Protein AF-A0A084DMP2-F1 (afdb_monomer_lite)

Foldseek 3Di:
DDDDLVNLLVVLLVVLCVVVVHDSPDPDPVSSVSSLVRSCVSCVVVVHDHDPVSVVVVPD

Structure (mmCIF, N/CA/C/O backbone):
data_AF-A0A084DMP2-F1
#
_entry.id   AF-A0A084DMP2-F1
#
loop_
_atom_site.group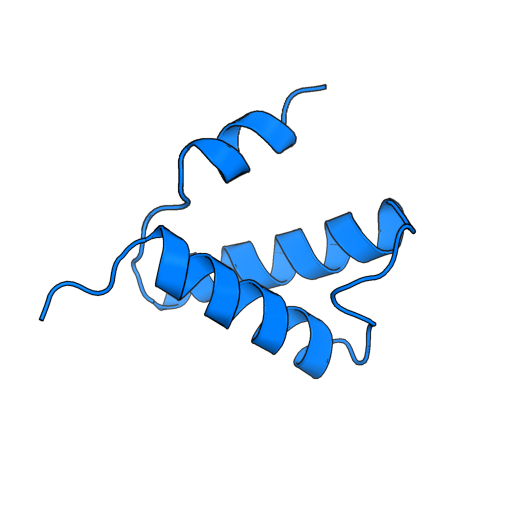_PDB
_atom_site.id
_atom_site.type_symbol
_atom_site.label_atom_id
_atom_site.label_alt_id
_atom_site.label_comp_id
_atom_site.label_asym_id
_atom_site.label_entity_id
_atom_site.label_seq_id
_atom_site.pdbx_PDB_ins_code
_atom_site.Cartn_x
_atom_site.Cartn_y
_atom_site.Cartn_z
_atom_site.occupancy
_atom_site.B_iso_or_equiv
_atom_site.auth_seq_id
_atom_site.auth_comp_id
_atom_site.auth_asym_id
_atom_site.auth_atom_id
_atom_site.pdbx_PDB_model_num
ATOM 1 N N . MET A 1 1 ? -5.663 8.774 16.702 1.00 46.66 1 MET A N 1
ATOM 2 C CA . MET A 1 1 ? -4.787 9.161 15.583 1.00 46.66 1 MET A CA 1
ATOM 3 C C . MET A 1 1 ? -5.371 8.491 14.363 1.00 46.66 1 MET A C 1
ATOM 5 O O . MET A 1 1 ? -5.442 7.271 14.360 1.00 46.66 1 MET A O 1
A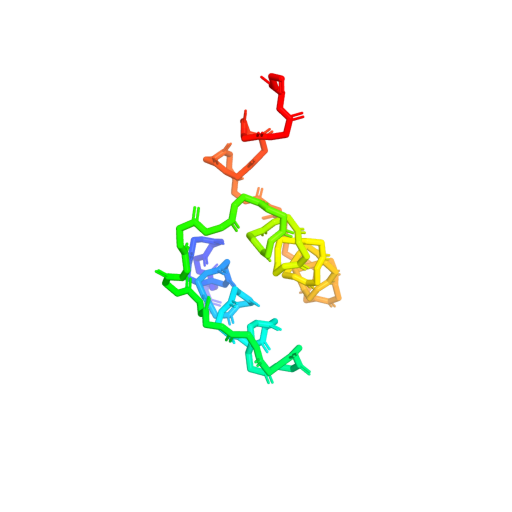TOM 9 N N . SER A 1 2 ? -5.932 9.267 13.439 1.00 60.12 2 SER A N 1
ATOM 10 C CA . SER A 1 2 ? -6.359 8.733 12.146 1.00 60.12 2 SER A CA 1
ATOM 11 C C . SER A 1 2 ? -5.112 8.702 11.280 1.00 60.12 2 SER A C 1
ATOM 13 O O . SER A 1 2 ? -4.512 9.754 11.095 1.00 60.12 2 SER A O 1
ATOM 15 N N . ILE A 1 3 ? -4.683 7.520 10.852 1.00 65.75 3 ILE A N 1
ATOM 16 C CA . ILE A 1 3 ? -3.644 7.407 9.828 1.00 65.75 3 ILE A CA 1
ATOM 17 C C . ILE A 1 3 ? -4.269 7.954 8.544 1.00 65.75 3 ILE A C 1
ATOM 19 O O . ILE A 1 3 ? -5.375 7.540 8.172 1.00 65.75 3 ILE A O 1
ATOM 23 N N . ASP A 1 4 ? -3.621 8.930 7.916 1.00 84.38 4 ASP A N 1
ATOM 24 C CA . ASP A 1 4 ? -4.081 9.453 6.637 1.00 84.38 4 ASP A CA 1
ATOM 25 C C . ASP A 1 4 ? -3.916 8.358 5.580 1.00 84.38 4 ASP A C 1
ATOM 27 O O . ASP A 1 4 ? -2.857 7.755 5.441 1.00 84.38 4 ASP A O 1
ATOM 31 N N . ARG A 1 5 ? -4.976 8.075 4.817 1.00 85.50 5 ARG A N 1
ATOM 32 C CA . ARG A 1 5 ? -4.969 7.029 3.773 1.00 85.50 5 ARG A CA 1
ATOM 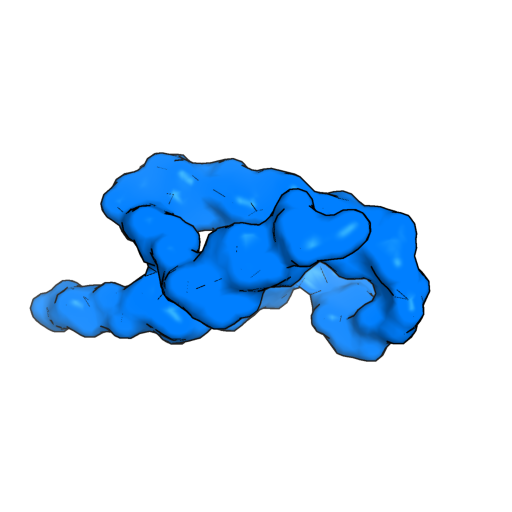33 C C . ARG A 1 5 ? -3.854 7.220 2.736 1.00 85.50 5 ARG A C 1
ATOM 35 O O . ARG A 1 5 ? -3.421 6.255 2.119 1.00 85.50 5 ARG A O 1
ATOM 42 N N . GLU A 1 6 ? -3.428 8.464 2.527 1.00 85.12 6 GLU A N 1
ATOM 43 C CA . GLU A 1 6 ? -2.302 8.816 1.657 1.00 85.12 6 GLU A CA 1
ATOM 44 C C . GLU A 1 6 ? -0.956 8.482 2.301 1.00 85.12 6 GLU A C 1
ATOM 46 O O . GLU A 1 6 ? -0.075 7.986 1.609 1.00 85.12 6 GLU A O 1
ATOM 51 N N . GLU A 1 7 ? -0.815 8.686 3.612 1.00 88.94 7 GLU A N 1
ATOM 52 C CA . GLU A 1 7 ? 0.378 8.299 4.370 1.00 88.94 7 GLU A CA 1
ATOM 53 C C . GLU A 1 7 ? 0.523 6.775 4.388 1.00 88.94 7 GLU A C 1
ATOM 55 O O . GLU A 1 7 ? 1.551 6.257 3.962 1.00 88.94 7 GLU A O 1
ATOM 60 N N . ALA A 1 8 ? -0.561 6.061 4.711 1.00 90.81 8 ALA A N 1
ATOM 61 C CA . ALA A 1 8 ? -0.591 4.602 4.653 1.00 90.81 8 ALA A CA 1
ATOM 62 C C . ALA A 1 8 ? -0.254 4.067 3.253 1.00 90.81 8 ALA A C 1
ATOM 64 O O . ALA A 1 8 ? 0.451 3.076 3.122 1.00 90.81 8 ALA A O 1
ATOM 65 N N . TRP A 1 9 ? -0.723 4.725 2.189 1.00 90.69 9 TRP A N 1
ATOM 66 C CA . TRP A 1 9 ? -0.370 4.311 0.833 1.00 90.69 9 TRP A CA 1
ATOM 67 C C . TRP A 1 9 ? 1.120 4.489 0.537 1.00 90.69 9 TRP A C 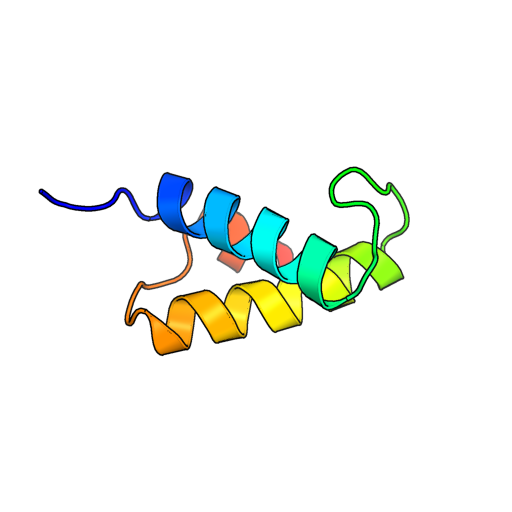1
ATOM 69 O O . TRP A 1 9 ? 1.721 3.604 -0.058 1.00 90.69 9 TRP A O 1
ATOM 79 N N . GLN A 1 10 ? 1.722 5.608 0.949 1.00 90.50 10 GLN A N 1
ATOM 80 C CA . GLN A 1 10 ? 3.162 5.825 0.783 1.00 90.50 10 GLN A CA 1
ATOM 81 C C . GLN A 1 10 ? 3.969 4.783 1.566 1.00 90.50 10 GLN A C 1
ATOM 83 O O . GLN A 1 10 ? 4.921 4.222 1.030 1.00 90.50 10 GLN A O 1
ATOM 88 N N . GLU A 1 11 ? 3.561 4.476 2.799 1.00 91.88 11 GLU A N 1
ATOM 89 C CA . GLU A 1 11 ? 4.190 3.426 3.603 1.00 91.88 11 GLU A CA 1
ATOM 90 C C . GLU A 1 11 ? 4.059 2.051 2.938 1.00 91.88 11 GLU A C 1
ATOM 92 O O . GLU A 1 11 ? 5.065 1.379 2.733 1.00 91.88 11 GLU A O 1
ATOM 97 N N . ALA A 1 12 ? 2.848 1.662 2.527 1.00 92.81 12 ALA A N 1
ATOM 98 C CA . ALA A 1 12 ? 2.599 0.396 1.842 1.00 92.81 12 ALA A CA 1
ATOM 99 C C . ALA A 1 12 ? 3.371 0.291 0.520 1.00 92.81 12 ALA A C 1
ATOM 101 O O . ALA A 1 12 ? 3.859 -0.778 0.180 1.00 92.81 12 ALA A O 1
ATOM 102 N N . TRP A 1 13 ? 3.509 1.393 -0.219 1.00 92.19 13 TRP A N 1
ATOM 103 C CA . TRP A 1 13 ? 4.270 1.447 -1.466 1.00 92.19 13 TRP A CA 1
ATOM 104 C C . TRP A 1 13 ? 5.760 1.188 -1.251 1.00 92.19 13 TRP A C 1
ATOM 106 O O . TRP A 1 13 ? 6.370 0.394 -1.968 1.00 92.19 13 TRP A O 1
ATOM 116 N N . HIS A 1 14 ? 6.349 1.851 -0.256 1.00 92.62 14 HIS A N 1
ATOM 117 C CA . HIS A 1 14 ? 7.749 1.648 0.099 1.00 92.62 14 HIS A CA 1
ATOM 118 C C . HIS A 1 14 ? 7.991 0.231 0.630 1.00 92.62 14 HIS A C 1
ATOM 120 O O . HIS A 1 14 ? 8.914 -0.431 0.161 1.00 92.62 14 HIS A O 1
ATOM 126 N N . ASP A 1 15 ? 7.132 -0.256 1.527 1.00 93.50 15 ASP A N 1
ATOM 127 C CA . ASP A 1 15 ? 7.244 -1.599 2.104 1.00 93.50 15 ASP A CA 1
ATOM 128 C C . ASP A 1 15 ? 7.079 -2.689 1.031 1.00 93.50 15 ASP A C 1
ATOM 130 O O . ASP A 1 15 ? 7.880 -3.617 0.961 1.00 93.50 15 ASP A O 1
ATOM 134 N N . ALA A 1 16 ? 6.131 -2.519 0.103 1.00 93.25 16 ALA A N 1
ATOM 135 C CA . ALA A 1 16 ? 5.959 -3.384 -1.061 1.00 93.25 16 ALA A CA 1
ATOM 136 C C . ALA A 1 16 ? 7.205 -3.421 -1.957 1.00 93.25 16 ALA A C 1
ATOM 138 O O . ALA A 1 16 ? 7.659 -4.494 -2.357 1.00 93.25 16 ALA A O 1
ATOM 139 N N . ALA A 1 17 ? 7.780 -2.259 -2.272 1.00 92.69 17 ALA A N 1
ATOM 140 C CA . ALA A 1 17 ? 8.992 -2.187 -3.079 1.00 92.69 17 ALA A CA 1
ATOM 141 C C . ALA A 1 17 ? 10.175 -2.877 -2.381 1.00 92.69 17 ALA A C 1
ATOM 143 O O . ALA A 1 17 ? 10.873 -3.675 -3.008 1.00 92.69 17 ALA A O 1
ATOM 144 N N . GLU A 1 18 ? 10.360 -2.648 -1.079 1.00 93.00 18 GLU A N 1
ATOM 145 C CA . GLU A 1 18 ? 11.395 -3.317 -0.286 1.00 93.00 18 GLU A CA 1
ATOM 146 C C . GLU A 1 18 ? 11.170 -4.834 -0.194 1.00 93.00 18 GLU A C 1
ATOM 148 O O . GLU A 1 18 ? 12.116 -5.605 -0.378 1.00 93.00 18 GLU A O 1
ATOM 153 N N . ALA A 1 19 ? 9.927 -5.280 0.010 1.00 91.75 19 ALA A N 1
ATOM 154 C CA . ALA A 1 19 ? 9.557 -6.694 0.077 1.00 91.75 19 ALA A CA 1
ATOM 155 C C . ALA A 1 19 ? 9.828 -7.433 -1.243 1.00 91.75 19 ALA A C 1
ATOM 157 O O . ALA A 1 19 ? 10.272 -8.585 -1.238 1.00 91.75 19 ALA A O 1
ATOM 158 N N . LEU A 1 20 ? 9.607 -6.760 -2.374 1.00 89.25 20 LEU A N 1
ATOM 159 C CA . LEU A 1 20 ? 9.878 -7.288 -3.710 1.00 89.25 20 LEU A CA 1
ATOM 160 C C . LEU A 1 20 ? 11.346 -7.108 -4.141 1.00 89.25 20 LEU A C 1
ATOM 162 O O . LEU A 1 20 ? 11.765 -7.688 -5.145 1.00 89.25 20 LEU A O 1
ATOM 166 N N . GLY A 1 21 ? 12.138 -6.327 -3.399 1.00 91.56 21 GLY A N 1
ATOM 167 C CA . GLY A 1 21 ? 13.504 -5.956 -3.775 1.00 91.56 21 GLY A CA 1
ATOM 168 C C . GLY A 1 21 ? 13.562 -5.075 -5.027 1.00 91.56 21 GLY A C 1
ATOM 169 O O . GLY A 1 21 ? 14.519 -5.157 -5.800 1.00 91.56 21 GLY A O 1
ATOM 170 N N . LEU A 1 22 ? 12.518 -4.277 -5.247 1.00 91.00 22 LEU A N 1
ATOM 171 C CA . LEU A 1 22 ? 12.345 -3.386 -6.386 1.00 91.00 22 LEU A CA 1
ATOM 172 C C . LEU A 1 22 ? 12.605 -1.936 -5.978 1.00 91.00 22 LEU A C 1
ATOM 174 O O . LEU A 1 22 ? 12.521 -1.564 -4.809 1.00 91.00 22 LEU A O 1
ATOM 178 N N . ASP A 1 23 ? 12.914 -1.100 -6.964 1.00 88.56 23 ASP A N 1
ATOM 179 C CA . ASP A 1 23 ? 13.075 0.330 -6.729 1.00 88.56 23 ASP A CA 1
ATOM 180 C C . ASP A 1 23 ? 11.703 1.019 -6.735 1.00 88.56 23 ASP A C 1
ATOM 182 O O . ASP A 1 23 ? 10.999 1.008 -7.744 1.00 88.56 23 ASP A O 1
ATOM 186 N N . ALA A 1 24 ? 11.323 1.626 -5.607 1.00 85.31 24 ALA A N 1
ATOM 187 C CA . ALA A 1 24 ? 10.046 2.331 -5.453 1.00 85.31 24 ALA A CA 1
ATOM 188 C C . ALA A 1 24 ? 9.905 3.557 -6.375 1.00 85.31 24 ALA A C 1
ATOM 190 O O . ALA A 1 24 ? 8.788 4.027 -6.594 1.00 85.31 24 ALA A O 1
ATOM 191 N N . ALA A 1 25 ? 11.027 4.076 -6.888 1.00 87.38 25 ALA A N 1
ATOM 192 C CA . ALA A 1 25 ? 11.113 5.199 -7.815 1.00 87.38 25 ALA A CA 1
ATOM 193 C C . ALA A 1 25 ? 11.443 4.743 -9.251 1.00 87.38 25 ALA A C 1
ATOM 195 O O . ALA A 1 25 ? 11.870 5.551 -10.079 1.00 87.38 25 ALA A O 1
ATOM 196 N N . THR A 1 26 ? 11.249 3.456 -9.556 1.00 87.94 26 THR A N 1
ATOM 197 C CA . THR A 1 26 ? 11.372 2.926 -10.914 1.00 87.94 26 THR A CA 1
ATOM 198 C C . THR A 1 26 ? 10.380 3.597 -11.868 1.00 87.94 26 THR A C 1
ATOM 200 O O . THR A 1 26 ? 9.240 3.876 -11.510 1.00 87.94 26 THR A O 1
ATOM 203 N N . ASP A 1 27 ? 10.801 3.818 -13.112 1.00 84.94 27 ASP A N 1
ATOM 204 C CA . ASP A 1 27 ? 9.919 4.281 -14.197 1.00 84.94 27 ASP A CA 1
ATOM 205 C C . ASP A 1 27 ? 9.357 3.095 -15.012 1.00 84.94 27 ASP A C 1
ATOM 207 O O . ASP A 1 27 ? 8.609 3.260 -15.974 1.00 84.94 27 ASP A O 1
ATOM 211 N N . ASP A 1 28 ? 9.731 1.863 -14.648 1.00 87.81 28 ASP A N 1
ATOM 212 C CA . ASP A 1 28 ? 9.274 0.659 -15.331 1.00 87.81 28 ASP A CA 1
ATOM 213 C C . ASP A 1 28 ? 7.829 0.325 -14.938 1.00 87.81 28 ASP A C 1
ATOM 215 O O . ASP A 1 28 ? 7.548 -0.095 -13.816 1.00 87.81 28 ASP A O 1
ATOM 219 N N . GLY A 1 29 ? 6.903 0.486 -15.885 1.00 85.69 29 GLY A N 1
ATOM 220 C CA . GLY A 1 29 ? 5.473 0.278 -15.648 1.00 85.69 29 GLY A CA 1
ATOM 221 C C . GLY A 1 29 ? 5.106 -1.124 -15.148 1.00 85.69 29 GLY A C 1
ATOM 222 O O . GLY A 1 29 ? 4.184 -1.251 -14.351 1.00 85.69 29 GLY A O 1
ATOM 223 N N . ALA A 1 30 ? 5.832 -2.170 -15.559 1.00 88.19 30 ALA A N 1
ATOM 224 C CA . ALA A 1 30 ? 5.575 -3.528 -15.073 1.00 88.19 30 ALA A CA 1
ATOM 225 C C . ALA A 1 30 ? 6.017 -3.690 -13.613 1.00 88.19 30 ALA A C 1
ATOM 227 O O . ALA A 1 30 ? 5.334 -4.322 -12.814 1.00 88.19 30 ALA A O 1
ATOM 228 N N . THR A 1 31 ? 7.143 -3.081 -13.255 1.00 90.25 31 THR A N 1
ATOM 229 C CA . THR A 1 31 ? 7.647 -3.043 -11.882 1.00 90.25 31 THR A CA 1
ATOM 230 C C . THR A 1 31 ? 6.715 -2.241 -10.973 1.00 90.25 31 THR A C 1
ATOM 232 O O . THR A 1 31 ? 6.403 -2.685 -9.870 1.00 90.25 31 THR A O 1
ATOM 235 N N . LEU A 1 32 ? 6.216 -1.099 -11.454 1.00 89.56 32 LEU A N 1
ATOM 236 C CA . LEU A 1 32 ? 5.228 -0.284 -10.746 1.00 89.56 32 LEU A CA 1
ATOM 237 C C . LEU A 1 32 ? 3.927 -1.056 -10.485 1.00 89.56 32 LEU A C 1
ATOM 239 O O . LEU A 1 32 ? 3.383 -0.949 -9.392 1.00 89.56 32 LEU A O 1
ATOM 243 N N . ASP A 1 33 ? 3.455 -1.859 -11.443 1.00 90.00 33 ASP A N 1
ATOM 244 C CA . ASP A 1 33 ? 2.256 -2.699 -11.281 1.00 90.00 33 ASP A CA 1
ATOM 245 C C . ASP A 1 33 ? 2.449 -3.789 -10.207 1.00 90.00 33 ASP A C 1
ATOM 247 O O . ASP A 1 33 ? 1.549 -4.050 -9.411 1.00 90.00 33 ASP A O 1
ATOM 251 N N . LEU A 1 34 ? 3.653 -4.367 -10.109 1.00 91.12 34 LEU A N 1
ATOM 252 C CA . LEU A 1 34 ? 3.988 -5.330 -9.052 1.00 91.12 34 LEU A CA 1
ATOM 253 C C . LEU A 1 34 ? 3.997 -4.684 -7.661 1.00 91.12 34 LEU A C 1
ATOM 255 O O . LEU A 1 34 ? 3.402 -5.225 -6.730 1.00 91.12 34 LEU A O 1
ATOM 259 N N . ILE A 1 35 ? 4.652 -3.525 -7.527 1.00 92.06 35 ILE A N 1
ATOM 260 C CA . ILE A 1 35 ? 4.682 -2.763 -6.268 1.00 92.06 35 ILE A CA 1
ATOM 261 C C . ILE A 1 35 ? 3.261 -2.353 -5.884 1.00 92.06 35 ILE A C 1
ATOM 263 O O . ILE A 1 35 ? 2.881 -2.439 -4.721 1.00 92.06 35 ILE A O 1
ATOM 267 N N . TRP A 1 36 ? 2.453 -1.966 -6.868 1.00 90.88 36 TRP A N 1
ATOM 268 C CA . TRP A 1 36 ? 1.061 -1.614 -6.662 1.00 90.88 36 TRP A CA 1
ATOM 269 C C . TRP A 1 36 ? 0.223 -2.771 -6.121 1.00 90.88 36 TRP A C 1
ATOM 271 O O . TRP A 1 36 ? -0.524 -2.565 -5.168 1.00 90.88 36 TRP A O 1
ATOM 281 N N . ASP A 1 37 ? 0.300 -3.962 -6.723 1.00 91.44 37 ASP A N 1
ATOM 282 C CA . ASP A 1 37 ? -0.477 -5.129 -6.280 1.00 91.44 37 ASP A CA 1
ATOM 283 C C . ASP A 1 37 ? -0.129 -5.514 -4.835 1.00 91.44 37 ASP A C 1
ATOM 285 O O . ASP A 1 37 ? -1.016 -5.796 -4.027 1.00 91.44 37 ASP A O 1
ATOM 289 N N . GLU A 1 38 ? 1.156 -5.452 -4.483 1.00 93.25 38 GLU A N 1
ATOM 290 C CA . GLU A 1 38 ? 1.621 -5.743 -3.128 1.00 93.25 38 GLU A CA 1
ATOM 291 C C . GLU A 1 38 ? 1.231 -4.635 -2.132 1.00 93.25 38 GLU A C 1
ATOM 293 O O . GLU A 1 38 ? 0.718 -4.919 -1.050 1.00 93.25 38 GLU A O 1
ATOM 298 N N . ALA A 1 39 ? 1.343 -3.362 -2.518 1.00 92.50 39 ALA A N 1
ATOM 299 C CA . ALA A 1 39 ? 0.882 -2.239 -1.702 1.00 92.50 39 ALA A CA 1
ATOM 300 C C . ALA A 1 39 ? -0.645 -2.265 -1.496 1.00 92.50 39 ALA A C 1
ATOM 302 O O . ALA A 1 39 ? -1.143 -1.954 -0.412 1.00 92.50 39 ALA A O 1
ATOM 303 N N . GLU A 1 40 ? -1.413 -2.672 -2.51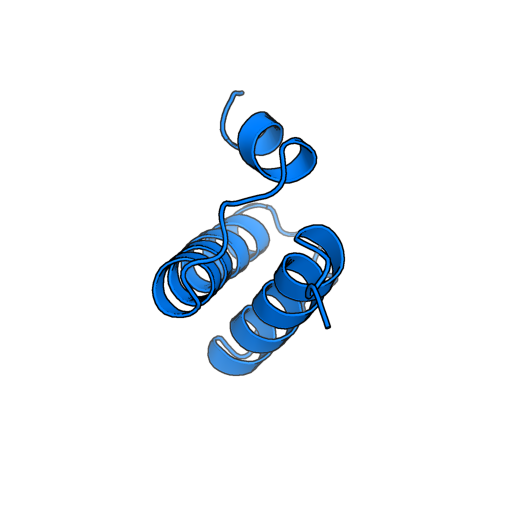2 1.00 91.94 40 GLU A N 1
ATOM 304 C CA . GLU A 1 40 ? -2.862 -2.866 -2.415 1.00 91.94 40 GLU A CA 1
ATOM 305 C C . GLU A 1 40 ? -3.210 -3.961 -1.399 1.00 91.94 40 GLU A C 1
ATOM 307 O O . GLU A 1 40 ? -4.141 -3.774 -0.608 1.00 91.94 40 GLU A O 1
ATOM 312 N N . LYS A 1 41 ? -2.456 -5.067 -1.369 1.00 91.94 41 LYS A N 1
ATOM 313 C CA . LYS A 1 41 ? -2.619 -6.116 -0.353 1.00 91.94 41 LYS A CA 1
ATOM 314 C C . LYS A 1 41 ? -2.325 -5.594 1.047 1.00 91.94 41 LYS A C 1
ATOM 316 O O . LYS A 1 41 ? -3.176 -5.760 1.918 1.00 91.94 41 LYS A O 1
ATOM 321 N N . LEU A 1 42 ? -1.206 -4.898 1.246 1.00 91.81 42 LEU A N 1
ATOM 322 C CA . LEU A 1 42 ? -0.845 -4.313 2.543 1.00 91.81 42 LEU A CA 1
ATOM 323 C C . LEU A 1 42 ? -1.945 -3.376 3.062 1.00 91.81 42 LEU A C 1
ATOM 325 O O . LEU A 1 42 ? -2.384 -3.491 4.205 1.00 91.81 42 LEU A O 1
ATOM 329 N N . MET A 1 43 ? -2.487 -2.515 2.199 1.00 91.00 43 MET A N 1
ATOM 330 C CA . MET A 1 43 ? -3.605 -1.633 2.553 1.00 91.00 43 MET A CA 1
ATOM 331 C C . MET A 1 43 ? -4.865 -2.408 2.962 1.00 91.00 43 MET A C 1
ATOM 333 O O . MET A 1 43 ? -5.540 -2.031 3.924 1.00 91.00 43 MET A O 1
ATOM 337 N N . GLN A 1 44 ? -5.182 -3.505 2.266 1.00 89.62 44 GLN A N 1
ATOM 338 C CA . GLN A 1 44 ? -6.295 -4.384 2.634 1.00 89.62 44 GLN A CA 1
ATOM 339 C C . GLN A 1 44 ? -6.057 -5.074 3.983 1.00 89.62 44 GLN A C 1
ATOM 341 O O . GLN A 1 44 ? -6.985 -5.146 4.790 1.00 89.62 44 GLN A O 1
ATOM 346 N N . GLU A 1 45 ? -4.833 -5.530 4.255 1.00 90.50 45 GLU A N 1
ATOM 347 C CA . GLU A 1 45 ? -4.447 -6.131 5.536 1.00 90.50 45 GLU A CA 1
ATOM 348 C C . GLU A 1 45 ? -4.537 -5.132 6.692 1.00 90.50 45 GLU A C 1
ATOM 350 O O . GLU A 1 45 ? -4.998 -5.473 7.783 1.00 90.50 45 GLU A O 1
ATOM 355 N N . TRP A 1 46 ? -4.173 -3.875 6.443 1.00 88.88 46 TRP A N 1
ATOM 356 C CA . TRP A 1 46 ? -4.297 -2.788 7.413 1.00 88.88 46 TRP A CA 1
ATOM 357 C C . TRP A 1 46 ? -5.750 -2.318 7.588 1.00 88.88 46 TRP A C 1
ATOM 359 O O . TRP A 1 46 ? -6.048 -1.531 8.488 1.00 88.88 46 TRP A O 1
ATOM 369 N N . GLY A 1 47 ? -6.675 -2.805 6.752 1.00 88.94 47 GLY A N 1
ATOM 370 C CA . GLY A 1 47 ? -8.079 -2.400 6.753 1.00 88.94 47 GLY A CA 1
ATOM 371 C C . GLY A 1 47 ? -8.286 -0.960 6.281 1.00 88.94 47 GLY A C 1
ATOM 372 O O . GLY A 1 47 ? -9.305 -0.344 6.607 1.00 88.94 47 GLY A O 1
ATOM 373 N N . ILE A 1 48 ? -7.323 -0.411 5.534 1.00 88.31 48 ILE A N 1
ATOM 374 C CA . ILE A 1 48 ? -7.328 0.968 5.057 1.00 88.31 48 ILE A CA 1
ATOM 375 C C . ILE A 1 48 ? -7.791 0.976 3.596 1.00 88.31 48 ILE A C 1
ATOM 377 O O . ILE A 1 48 ? -7.212 0.305 2.742 1.00 88.31 48 ILE A O 1
ATOM 381 N N . PRO A 1 49 ? -8.848 1.731 3.257 1.00 85.75 49 PRO A N 1
ATOM 382 C CA . PRO A 1 49 ? -9.282 1.839 1.875 1.00 85.75 49 PRO A CA 1
ATOM 383 C C . PRO A 1 49 ? -8.238 2.583 1.035 1.00 85.75 49 PRO A C 1
ATOM 385 O O . PRO A 1 49 ? -7.732 3.628 1.443 1.00 85.75 49 PRO A O 1
ATOM 388 N N . LEU A 1 50 ? -7.993 2.081 -0.178 1.00 84.69 50 LEU A N 1
ATOM 389 C CA . LEU A 1 50 ? -7.122 2.735 -1.155 1.00 84.69 50 LEU A CA 1
ATOM 390 C C . LEU A 1 50 ? -7.539 4.199 -1.397 1.00 84.69 50 LEU A C 1
ATOM 392 O O . LEU A 1 50 ? -8.742 4.467 -1.560 1.00 84.69 50 LEU A O 1
ATOM 396 N N . PRO A 1 51 ? -6.577 5.136 -1.484 1.00 81.94 51 PRO A N 1
ATOM 397 C CA . PRO A 1 51 ? -6.867 6.516 -1.840 1.00 81.94 51 PRO A CA 1
ATOM 398 C C . PRO A 1 51 ? -7.410 6.633 -3.271 1.00 81.94 51 PRO A C 1
ATOM 400 O O . PRO A 1 51 ? -7.156 5.805 -4.146 1.00 81.94 51 PRO A O 1
ATOM 403 N N . GLU A 1 52 ? -8.186 7.686 -3.525 1.00 77.94 52 GLU A N 1
ATOM 404 C CA . GLU A 1 52 ? -8.845 7.893 -4.824 1.00 77.94 52 GLU A CA 1
ATOM 405 C C . GLU A 1 52 ? -7.842 8.126 -5.959 1.00 77.94 52 GLU A C 1
ATOM 407 O O . GLU A 1 52 ? -8.048 7.619 -7.061 1.00 77.94 52 GLU A O 1
ATOM 412 N N . SER A 1 53 ? -6.720 8.789 -5.659 1.00 73.19 53 SER A N 1
ATOM 413 C CA . SER A 1 53 ? -5.594 8.982 -6.583 1.00 73.19 53 SER A CA 1
ATOM 414 C C . SER A 1 53 ? -5.033 7.660 -7.114 1.00 73.19 53 SER A C 1
ATOM 416 O O . SER A 1 53 ? -4.558 7.596 -8.242 1.00 73.19 53 SER A O 1
ATOM 418 N N . VAL A 1 54 ? -5.126 6.599 -6.310 1.00 74.38 54 VAL A N 1
ATOM 419 C CA . VAL A 1 54 ? -4.644 5.255 -6.635 1.0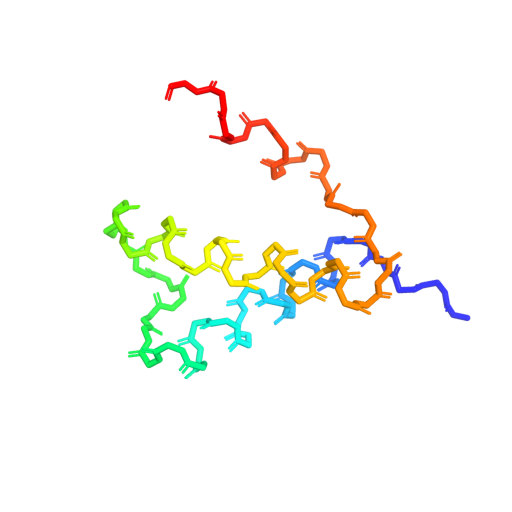0 74.38 54 VAL A CA 1
ATOM 420 C C . VAL A 1 54 ? -5.739 4.500 -7.392 1.00 74.38 54 VAL A C 1
ATOM 422 O O . VAL A 1 54 ? -5.530 4.021 -8.499 1.00 74.38 54 VAL A O 1
ATOM 425 N N . LYS A 1 55 ? -6.989 4.516 -6.919 1.00 69.31 55 LYS A N 1
ATOM 426 C CA . LYS A 1 55 ? -8.108 3.899 -7.662 1.00 69.31 55 LYS A CA 1
ATOM 427 C C . LYS A 1 55 ? -8.250 4.375 -9.113 1.00 69.31 55 LYS A C 1
ATOM 429 O O . LYS A 1 55 ? -8.701 3.599 -9.952 1.00 69.31 55 LYS A O 1
ATOM 434 N N . GLN A 1 56 ? -7.877 5.618 -9.413 1.00 56.53 56 GLN A N 1
ATOM 435 C CA . GLN A 1 56 ? -7.953 6.168 -10.765 1.00 56.53 56 GLN A CA 1
ATOM 436 C C . GLN A 1 56 ? -6.870 5.622 -11.720 1.00 56.53 56 GLN A C 1
ATOM 438 O O . GLN A 1 56 ? -7.103 5.593 -12.925 1.00 56.53 56 GLN A O 1
ATOM 443 N N . GLY A 1 57 ? -5.731 5.136 -11.210 1.00 54.75 57 GLY A N 1
ATOM 444 C CA . GLY A 1 57 ? -4.627 4.599 -12.021 1.00 54.75 57 GLY A CA 1
ATOM 445 C C . GLY A 1 57 ? -4.896 3.222 -12.641 1.00 54.75 57 GLY A C 1
ATOM 446 O O . GLY A 1 57 ? -4.333 2.905 -13.680 1.00 54.75 57 GLY A O 1
ATOM 447 N N . LYS A 1 58 ? -5.819 2.431 -12.073 1.00 49.50 58 LYS A N 1
ATOM 448 C CA . LYS A 1 58 ? -6.199 1.094 -12.585 1.00 49.50 58 LYS A CA 1
ATOM 449 C C . LYS A 1 58 ? -7.147 1.145 -13.799 1.00 49.50 58 LYS A C 1
ATOM 451 O O . LYS A 1 58 ? -7.624 0.110 -14.256 1.00 49.50 58 LYS A O 1
ATOM 456 N N . ALA A 1 59 ? -7.473 2.341 -14.294 1.00 40.84 59 ALA A N 1
ATOM 457 C CA . ALA A 1 59 ? -8.420 2.561 -15.383 1.00 40.84 59 ALA A CA 1
ATOM 458 C C . ALA A 1 59 ? -7.776 3.317 -16.558 1.00 40.84 59 ALA A C 1
ATOM 460 O O . ALA A 1 59 ? -8.116 4.474 -16.804 1.00 40.84 59 ALA A O 1
ATOM 461 N N . ALA A 1 60 ? -6.882 2.657 -17.298 1.00 37.06 60 ALA A N 1
ATOM 462 C CA . ALA A 1 60 ? -6.611 2.946 -18.711 1.00 37.06 60 ALA A CA 1
ATOM 463 C C . ALA A 1 60 ? -5.966 1.737 -19.394 1.00 37.06 60 ALA A C 1
ATOM 465 O O . ALA A 1 60 ? -4.947 1.246 -18.865 1.00 37.06 60 ALA A O 1
#

Secondary structure (DSSP, 8-state):
-PPPHHHHHHHHHHHHHHHHT--TT---HHHHHHHHHHHHHHHHHTTPPPPHHHHTTT--

Sequence (60 aa):
MSIDREEAWQEAWHDAAEALGLDAATDDGATLDLIWDEAEKLMQEWGIPLPESVKQGKAA

pLDDT: mean 83.49, std 13.86, range [37.06, 93.5]

Radius of gyration: 11.12 Å; chains: 1; bounding box: 23×17×34 Å